Protein AF-A0A848SKC6-F1 (afdb_monomer)

Sequence (173 aa):
MGKPPKQDRTLELKCTPHKAASGGWRIEWEETGSNPNMPNMVDKDGNIDLKKMPNQAKFTNRIDITITLDTSAMMALDPPVTGSWSTQSDGKVGSFCWFGADEHGHYDPAKPITVPDLLPRRLSDTVMVIDDQRELSGPSYGFALSVELGGGENGKITIDPMLSSKGVGGDGR

Solvent-accessible surface area (backbone atoms only — not comparable to full-atom values): 9622 Å² total; per-residue (Å²): 135,80,78,78,82,57,41,69,31,39,37,33,36,38,39,36,49,38,77,41,93,88,58,65,75,48,64,47,54,43,81,78,46,43,39,68,87,59,84,85,36,60,42,75,76,50,31,34,43,38,40,70,44,78,82,50,91,64,40,56,76,33,37,38,38,36,43,32,57,44,48,66,62,30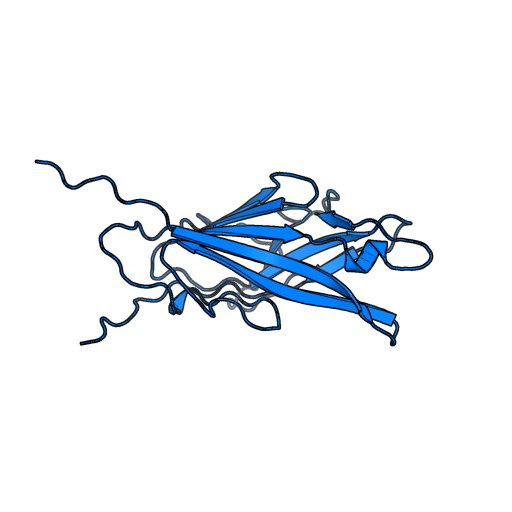,54,72,40,90,77,61,35,52,67,30,54,23,81,60,62,85,87,47,61,51,36,32,42,32,30,15,49,48,101,85,70,47,70,33,82,90,42,56,48,88,54,82,52,49,48,74,44,77,80,50,57,42,34,33,35,36,41,34,59,40,56,55,79,37,79,57,44,35,33,36,35,28,38,33,37,64,87,58,102,78,38,67,50,77,44,77,26,39,39,46,27,40,34,82,40,72,79,90,121

Radius of gyration: 17.16 Å; Cα contacts (8 Å, |Δi|>4): 393; chains: 1; bounding box: 41×41×56 Å

Mean predicted aligned error: 8.18 Å

Secondary structure (DSSP, 8-state):
-PPPPPEEEEEEEEEEEEE-TTSSEEEEEEEEEEES--TT-B-TT--B-GGG----TTEEEEEEEEEEE--HHHHTSSS---EEE-----SSSSTTEEEE--TTS---TTSEEPPTTEEEEE-SSSEEEEEE---TTPPPEEEEEEEEETTSTT-EEEE--EEPPPP------

Foldseek 3Di:
DDDPAAAAKEWEKEWEWAADPVGDIDIAMDTPDIVVDQPPLADRLGAGNLQSPDDDPRHDSKYKYKYFYDLPNQCPDVVRKDKFQAPDDPVADGRFKFWAQDPVRDGDPVHGDDDPQWDWDDPDRGMIITTRRDDQADAKIWMKGWMAIPDDDPRIDIGTYIHGHRHPHPPPD

pLDDT: mean 77.74, std 14.21, range [30.89, 96.06]

Structure (mmCIF, N/CA/C/O backbone):
data_AF-A0A848SKC6-F1
#
_entry.id   AF-A0A848SKC6-F1
#
loop_
_atom_site.group_PDB
_atom_site.id
_atom_site.type_symbol
_atom_site.label_atom_id
_atom_site.label_alt_id
_atom_site.label_comp_id
_atom_site.label_asym_id
_atom_site.label_entity_id
_atom_site.label_seq_id
_atom_site.pdbx_PDB_ins_code
_atom_site.Cartn_x
_atom_site.Cartn_y
_atom_site.Cartn_z
_atom_site.occupancy
_atom_site.B_iso_or_equiv
_atom_site.auth_seq_id
_atom_site.auth_comp_id
_atom_site.auth_asym_id
_atom_site.auth_atom_id
_atom_site.pdbx_PDB_model_num
ATOM 1 N N . MET A 1 1 ? -21.486 16.801 29.302 1.00 49.22 1 MET A N 1
ATOM 2 C CA . MET A 1 1 ? -20.648 17.020 28.102 1.00 49.22 1 MET A CA 1
ATOM 3 C C . MET A 1 1 ? -20.393 15.664 27.465 1.00 49.22 1 MET A C 1
ATOM 5 O O . MET A 1 1 ? -19.963 14.765 28.177 1.00 49.22 1 MET A O 1
ATOM 9 N N . GLY A 1 2 ? -20.743 15.479 26.190 1.00 65.06 2 GLY A N 1
ATOM 10 C CA . GLY A 1 2 ? -20.466 14.230 25.472 1.00 65.06 2 GLY A CA 1
ATOM 11 C C . GLY A 1 2 ? -18.966 14.070 25.228 1.00 65.06 2 GLY A C 1
ATOM 12 O O . GLY A 1 2 ? -18.264 15.069 25.069 1.00 65.06 2 GLY A O 1
ATOM 13 N N . LYS A 1 3 ? -18.460 12.832 25.231 1.00 60.53 3 LYS A N 1
ATOM 14 C CA . LYS A 1 3 ? -17.080 12.572 24.798 1.00 60.53 3 LYS A CA 1
ATOM 15 C C . LYS A 1 3 ? -16.933 13.031 23.337 1.00 60.53 3 LYS A C 1
ATOM 17 O O . LYS A 1 3 ? -17.864 12.795 22.564 1.00 60.53 3 LYS A O 1
ATOM 22 N N . PRO A 1 4 ? -15.813 13.671 22.956 1.00 71.88 4 PRO A N 1
ATOM 23 C CA . PRO A 1 4 ? -15.568 14.002 21.559 1.00 71.88 4 PRO A CA 1
ATOM 24 C C . PRO A 1 4 ? -15.613 12.724 20.702 1.00 71.88 4 PRO A C 1
ATOM 26 O O . PRO A 1 4 ? -15.243 11.652 21.201 1.00 71.88 4 PRO A O 1
ATOM 29 N N . PRO A 1 5 ? -16.086 12.811 19.445 1.00 82.19 5 PRO A N 1
ATOM 30 C CA . PRO A 1 5 ? -16.102 11.666 18.549 1.00 82.19 5 PRO A CA 1
ATOM 31 C C . PRO A 1 5 ? -14.678 11.134 18.370 1.00 82.19 5 PRO A C 1
ATOM 33 O O . PRO A 1 5 ? -13.717 11.899 18.276 1.00 82.19 5 PRO A O 1
ATOM 36 N N . LYS A 1 6 ? -14.549 9.808 18.368 1.00 86.94 6 LYS A N 1
ATOM 37 C CA . LYS A 1 6 ? -13.280 9.139 18.087 1.00 86.94 6 LYS A CA 1
ATOM 38 C C . LYS A 1 6 ? -12.933 9.319 16.610 1.00 86.94 6 LYS A C 1
ATOM 40 O O . LYS A 1 6 ? -13.828 9.255 15.773 1.00 86.94 6 LYS A O 1
ATOM 45 N N . GLN A 1 7 ? -11.653 9.505 16.311 1.00 90.94 7 GLN A N 1
ATOM 46 C CA . GLN A 1 7 ? -11.150 9.611 14.937 1.00 90.94 7 GLN A CA 1
ATOM 47 C C . GLN A 1 7 ? -10.590 8.268 14.443 1.00 90.94 7 GLN A C 1
ATOM 49 O O . GLN A 1 7 ? -10.137 7.454 15.251 1.00 90.94 7 GLN A O 1
ATOM 54 N N . ASP A 1 8 ? -10.599 8.033 13.137 1.00 90.81 8 ASP A N 1
ATOM 55 C CA . ASP A 1 8 ? -9.978 6.842 12.547 1.00 90.81 8 ASP A CA 1
ATOM 56 C C . ASP A 1 8 ? -8.450 6.994 12.509 1.00 90.81 8 ASP A C 1
ATOM 58 O O . ASP A 1 8 ? -7.918 8.106 12.606 1.00 90.81 8 ASP A O 1
ATOM 62 N N . ARG A 1 9 ? -7.726 5.870 12.482 1.00 92.50 9 ARG A N 1
ATOM 63 C CA . ARG A 1 9 ? -6.264 5.889 12.353 1.00 92.50 9 ARG A CA 1
ATOM 64 C C . ARG A 1 9 ? -5.870 6.009 10.891 1.00 92.50 9 ARG A C 1
ATOM 66 O O . ARG A 1 9 ? -6.606 5.565 10.018 1.00 92.50 9 ARG A O 1
ATOM 73 N N . THR A 1 10 ? -4.674 6.517 10.642 1.00 94.44 10 THR A N 1
ATOM 74 C CA . THR A 1 10 ? -4.081 6.533 9.306 1.00 94.44 10 THR A CA 1
ATOM 75 C C . THR A 1 10 ? -2.664 5.981 9.331 1.00 94.44 10 THR A C 1
ATOM 77 O O . THR A 1 10 ? -1.926 6.171 10.303 1.00 94.44 10 THR A O 1
ATOM 80 N N . LEU A 1 11 ? -2.294 5.299 8.253 1.00 95.19 11 LEU A N 1
ATOM 81 C CA . LEU A 1 11 ? -0.932 4.901 7.918 1.00 95.19 11 LEU A CA 1
ATOM 82 C C . LEU A 1 11 ? -0.687 5.283 6.458 1.00 95.19 11 LEU A C 1
ATOM 84 O O . LEU A 1 11 ? -1.521 5.014 5.599 1.00 95.19 11 LEU A O 1
ATOM 88 N N . GLU A 1 12 ? 0.439 5.919 6.179 1.00 96.06 12 GLU A N 1
ATOM 89 C CA . GLU A 1 12 ? 0.825 6.357 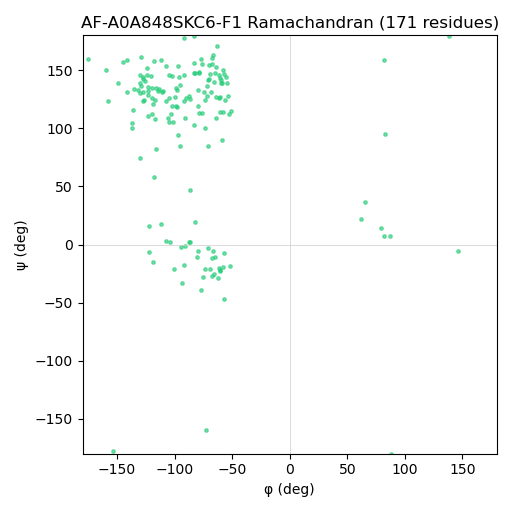4.843 1.00 96.06 12 GLU A CA 1
ATOM 90 C C . GLU A 1 12 ? 2.128 5.674 4.454 1.00 96.06 12 GLU A C 1
ATOM 92 O O . GLU A 1 12 ? 3.116 5.729 5.190 1.00 96.06 12 GLU A O 1
ATOM 97 N N . LEU A 1 13 ? 2.102 5.018 3.299 1.00 95.19 13 LEU A N 1
ATOM 98 C CA . LEU A 1 13 ? 3.192 4.239 2.744 1.00 95.19 13 LEU A CA 1
ATOM 99 C C . LEU A 1 13 ? 3.533 4.748 1.349 1.00 95.19 13 LEU A C 1
ATOM 101 O O . LEU A 1 13 ? 2.654 5.108 0.559 1.00 95.19 13 LEU A O 1
ATOM 105 N N . LYS A 1 14 ? 4.814 4.684 1.015 1.00 94.06 14 LYS A N 1
ATOM 106 C CA . LYS A 1 14 ? 5.325 4.856 -0.339 1.00 94.06 14 LYS A CA 1
ATOM 107 C C . LYS A 1 14 ? 5.922 3.534 -0.809 1.00 94.06 14 LYS A C 1
ATOM 109 O O . LYS A 1 14 ? 6.665 2.897 -0.064 1.00 94.06 14 LYS A O 1
ATOM 114 N N . CYS A 1 15 ? 5.589 3.128 -2.030 1.00 91.25 15 CYS A N 1
ATOM 115 C CA . CYS A 1 15 ? 6.183 1.973 -2.689 1.00 91.25 15 CYS A CA 1
ATOM 116 C C . CYS A 1 15 ? 6.939 2.415 -3.949 1.00 91.25 15 CYS A C 1
ATOM 118 O O . CYS A 1 15 ? 6.374 3.056 -4.837 1.00 91.25 15 CYS A O 1
ATOM 120 N N . THR A 1 16 ? 8.223 2.075 -4.031 1.00 91.19 16 THR A N 1
ATOM 121 C CA . THR A 1 16 ? 9.113 2.486 -5.124 1.00 91.19 16 THR A CA 1
ATOM 122 C C . THR A 1 16 ? 9.600 1.247 -5.881 1.00 91.19 16 THR A C 1
ATOM 124 O O . THR A 1 16 ? 10.401 0.472 -5.350 1.00 91.19 16 THR A O 1
ATOM 127 N N . PRO A 1 17 ? 9.132 0.999 -7.119 1.00 87.75 17 PRO A N 1
ATOM 128 C CA . PRO A 1 17 ? 9.626 -0.107 -7.930 1.00 87.75 17 PRO A CA 1
ATOM 129 C C . PRO A 1 17 ? 11.018 0.161 -8.500 1.00 87.75 17 PRO A C 1
ATOM 131 O O . PRO A 1 17 ? 11.266 1.169 -9.158 1.00 87.75 17 PRO A O 1
ATOM 134 N N . HIS A 1 18 ? 11.912 -0.808 -8.335 1.00 87.06 18 HIS A N 1
ATOM 135 C CA . HIS A 1 18 ? 13.255 -0.819 -8.897 1.00 87.06 18 HIS A CA 1
ATOM 136 C C . HIS A 1 18 ? 13.442 -2.022 -9.813 1.00 87.06 18 HIS A C 1
ATOM 138 O O . HIS A 1 18 ? 13.146 -3.161 -9.445 1.00 87.06 18 HIS A O 1
ATOM 144 N N . LYS A 1 19 ? 14.026 -1.790 -10.987 1.00 83.62 19 LYS A N 1
ATOM 145 C CA . LYS A 1 19 ? 14.460 -2.872 -11.867 1.00 83.62 19 LYS A CA 1
ATOM 146 C C . LYS A 1 19 ? 15.719 -3.520 -11.291 1.00 83.62 19 LYS A C 1
ATOM 148 O O . LYS A 1 19 ? 16.704 -2.835 -11.018 1.00 83.62 19 LYS A O 1
ATOM 153 N N . ALA A 1 20 ? 15.687 -4.832 -11.079 1.00 83.31 20 ALA A N 1
ATOM 154 C CA . ALA A 1 20 ? 16.843 -5.575 -10.591 1.00 83.31 20 ALA A CA 1
ATOM 155 C C . ALA A 1 20 ? 17.841 -5.842 -11.730 1.00 83.31 20 ALA A C 1
ATOM 157 O O . ALA A 1 20 ? 17.451 -6.046 -12.882 1.00 83.31 20 ALA A O 1
ATOM 158 N N . ALA A 1 21 ? 19.137 -5.891 -11.405 1.00 78.75 21 ALA A N 1
ATOM 159 C CA . ALA A 1 21 ? 20.196 -6.156 -12.386 1.00 78.75 21 ALA A CA 1
ATOM 160 C C . ALA A 1 21 ? 20.077 -7.551 -13.032 1.00 78.75 21 ALA A C 1
ATOM 162 O O . ALA A 1 21 ? 20.442 -7.732 -14.188 1.00 78.75 21 ALA A O 1
ATOM 163 N N . SER A 1 22 ? 19.515 -8.520 -12.304 1.00 78.12 22 SER A N 1
ATOM 164 C CA . SER A 1 22 ? 19.218 -9.880 -12.772 1.00 78.12 22 SER A CA 1
ATOM 165 C C . SER A 1 22 ? 18.063 -9.962 -13.779 1.00 78.12 22 SER A C 1
ATOM 167 O O . SER A 1 22 ? 17.734 -11.054 -14.236 1.00 78.12 22 SER A O 1
ATOM 169 N N . GLY A 1 23 ? 17.406 -8.840 -14.086 1.00 72.56 23 GLY A N 1
ATOM 170 C CA . GLY A 1 23 ? 16.055 -8.840 -14.635 1.00 72.56 23 GLY A CA 1
ATOM 171 C C . GLY A 1 23 ? 15.007 -9.002 -13.529 1.00 72.56 23 GLY A C 1
ATOM 172 O O . GLY A 1 23 ? 15.306 -9.457 -12.423 1.00 72.56 23 GLY A O 1
ATOM 173 N N . GLY A 1 24 ? 13.776 -8.581 -13.825 1.00 77.50 24 GLY A N 1
ATOM 174 C CA . GLY A 1 24 ? 12.684 -8.503 -12.852 1.00 77.50 24 GLY A CA 1
ATOM 175 C C . GLY A 1 24 ? 12.629 -7.180 -12.083 1.00 77.50 24 GLY A C 1
ATOM 176 O O . GLY A 1 24 ? 13.431 -6.266 -12.299 1.00 77.50 24 GLY A O 1
ATOM 177 N N . TRP A 1 25 ? 11.648 -7.084 -11.190 1.00 78.94 25 TRP A N 1
ATOM 178 C CA . TRP A 1 25 ? 11.362 -5.894 -10.397 1.00 78.94 25 TRP A CA 1
ATOM 179 C C . TRP A 1 25 ? 11.350 -6.235 -8.910 1.00 78.94 25 TRP A C 1
ATOM 181 O O . TRP A 1 25 ? 10.847 -7.282 -8.514 1.00 78.94 25 TRP A O 1
ATOM 191 N N . ARG A 1 26 ? 11.897 -5.336 -8.095 1.00 84.25 26 ARG A N 1
ATOM 192 C CA . ARG A 1 26 ? 11.755 -5.332 -6.635 1.00 84.25 26 ARG A CA 1
ATOM 193 C C . ARG A 1 26 ? 11.060 -4.048 -6.217 1.00 84.25 26 ARG A C 1
ATOM 195 O O . ARG A 1 26 ? 11.129 -3.064 -6.949 1.00 84.25 26 ARG A O 1
ATOM 202 N N . ILE A 1 27 ? 10.447 -4.034 -5.046 1.00 85.69 27 ILE A N 1
ATOM 203 C CA . ILE A 1 27 ? 9.787 -2.840 -4.522 1.00 85.69 27 ILE A CA 1
ATOM 204 C C . ILE A 1 27 ? 10.380 -2.507 -3.168 1.00 85.69 27 ILE A C 1
ATOM 206 O O . ILE A 1 27 ? 10.573 -3.385 -2.332 1.00 85.69 27 ILE A O 1
ATO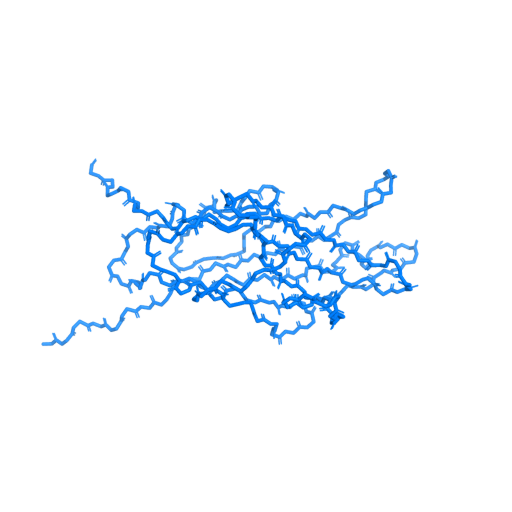M 210 N N . GLU A 1 28 ? 10.719 -1.238 -3.006 1.00 91.12 28 GLU A N 1
ATOM 211 C CA . GLU A 1 28 ? 11.125 -0.660 -1.738 1.00 91.12 28 GLU A CA 1
ATOM 212 C C . GLU A 1 28 ? 9.911 -0.011 -1.078 1.00 91.12 28 GLU A C 1
ATOM 214 O O . GLU A 1 28 ? 9.105 0.634 -1.750 1.00 91.12 28 GLU A O 1
ATOM 219 N N . TRP A 1 29 ? 9.775 -0.220 0.228 1.00 91.44 29 TRP A N 1
ATOM 220 C CA . TRP A 1 29 ? 8.660 0.262 1.030 1.00 91.44 29 TRP A CA 1
ATOM 221 C C . TRP A 1 29 ? 9.159 1.255 2.070 1.00 91.44 29 TRP A C 1
ATOM 223 O O . TRP A 1 29 ? 10.150 1.002 2.753 1.00 91.44 29 TRP A O 1
ATOM 233 N N . GLU A 1 30 ? 8.446 2.366 2.208 1.00 93.75 30 GLU A N 1
ATOM 234 C CA . GLU A 1 30 ? 8.748 3.410 3.181 1.00 93.75 30 GLU A CA 1
ATOM 235 C C . GLU A 1 30 ? 7.464 3.853 3.884 1.00 93.75 30 GLU A C 1
ATOM 237 O O . GLU A 1 30 ? 6.454 4.125 3.235 1.00 93.75 30 GLU A O 1
ATOM 242 N N . GLU A 1 31 ? 7.509 3.965 5.210 1.00 93.75 31 GLU A N 1
ATOM 243 C CA . GLU A 1 31 ? 6.470 4.652 5.976 1.00 93.75 31 GLU A CA 1
ATOM 244 C C . GLU A 1 31 ? 6.691 6.159 5.904 1.00 93.75 31 GLU A C 1
ATOM 246 O O . GLU A 1 31 ? 7.716 6.665 6.359 1.00 93.75 31 GLU A O 1
ATOM 251 N N . THR A 1 32 ? 5.719 6.889 5.368 1.00 95.12 32 THR A N 1
ATOM 252 C CA . THR A 1 32 ? 5.816 8.346 5.211 1.00 95.12 32 THR A CA 1
ATOM 253 C C . THR A 1 32 ? 5.063 9.108 6.295 1.00 95.12 32 THR A C 1
ATOM 255 O O . THR A 1 32 ? 5.363 10.274 6.549 1.00 95.12 32 THR A O 1
ATOM 258 N N . GLY A 1 33 ? 4.101 8.466 6.960 1.00 94.81 33 GLY A N 1
ATOM 259 C CA . GLY A 1 33 ? 3.292 9.111 7.985 1.00 94.81 33 GLY A CA 1
ATOM 260 C C . GLY A 1 33 ? 2.336 8.160 8.690 1.00 94.81 33 GLY A C 1
ATOM 261 O O . GLY A 1 33 ? 2.003 7.085 8.199 1.00 94.81 33 GLY A O 1
ATOM 262 N N . SER A 1 34 ? 1.887 8.554 9.878 1.00 94.62 34 SER A N 1
ATOM 263 C CA . SER A 1 34 ? 0.815 7.861 10.592 1.00 94.62 34 SER A CA 1
ATOM 264 C C . SER A 1 34 ? 0.162 8.766 11.632 1.00 94.62 34 SER A C 1
ATOM 266 O O . SER A 1 34 ? 0.795 9.658 12.207 1.00 94.62 34 SER A O 1
ATOM 268 N N . ASN A 1 35 ? -1.122 8.529 11.892 1.00 92.94 35 ASN A N 1
ATOM 269 C CA . ASN A 1 35 ? -1.849 9.158 12.988 1.00 92.94 35 ASN A CA 1
ATOM 270 C C . ASN A 1 35 ? -2.721 8.112 13.710 1.00 92.94 35 ASN A C 1
ATOM 272 O O . ASN A 1 35 ? -3.659 7.592 13.108 1.00 92.94 35 ASN A O 1
ATOM 276 N N . PRO A 1 36 ? -2.469 7.791 14.994 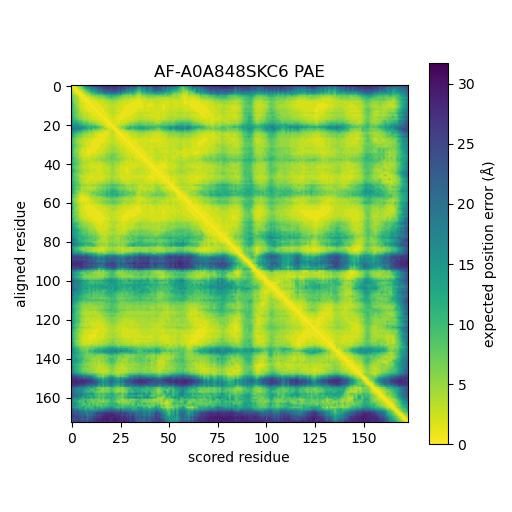1.00 90.94 36 PRO A N 1
ATOM 277 C CA . PRO A 1 36 ? -1.375 8.295 15.826 1.00 90.94 36 PRO A CA 1
ATOM 278 C C . PRO A 1 36 ? -0.010 7.887 15.263 1.00 90.94 36 PRO A C 1
ATOM 280 O O . PRO A 1 36 ? 0.054 7.061 14.364 1.00 90.94 36 PRO A O 1
ATOM 283 N N . ASN A 1 37 ? 1.074 8.432 15.817 1.00 90.12 37 ASN A N 1
ATOM 284 C CA . ASN A 1 37 ? 2.415 7.988 15.448 1.00 90.12 37 ASN A CA 1
ATOM 285 C C . ASN A 1 37 ? 2.567 6.477 15.723 1.00 90.12 37 ASN A C 1
ATOM 287 O O . ASN A 1 37 ? 2.509 6.047 16.879 1.00 90.12 37 ASN A O 1
ATOM 291 N N . MET A 1 38 ? 2.726 5.700 14.654 1.00 88.56 38 MET A N 1
ATOM 292 C CA . MET A 1 38 ? 2.830 4.241 14.602 1.00 88.56 38 MET A CA 1
ATOM 293 C C . MET A 1 38 ? 4.060 3.869 13.760 1.00 88.56 38 MET A C 1
ATOM 295 O O . MET A 1 38 ? 3.901 3.497 12.603 1.00 88.56 38 MET A O 1
ATOM 299 N N . PRO A 1 39 ? 5.288 4.024 14.281 1.00 85.50 39 PRO A N 1
ATOM 300 C CA . PRO A 1 39 ? 6.490 3.730 13.508 1.00 85.50 39 PRO A CA 1
ATOM 301 C C . PRO A 1 39 ? 6.779 2.221 13.459 1.00 85.50 39 PRO A C 1
ATOM 303 O O . PRO A 1 39 ? 6.599 1.515 14.457 1.00 85.50 39 PRO A O 1
ATOM 306 N N . ASN A 1 40 ? 7.360 1.752 12.355 1.00 87.00 40 ASN A N 1
ATOM 307 C CA . ASN A 1 40 ? 7.781 0.362 12.123 1.00 87.00 40 ASN A CA 1
ATOM 308 C C . ASN A 1 40 ? 6.615 -0.646 12.068 1.00 87.00 40 ASN A C 1
ATOM 310 O O . ASN A 1 40 ? 6.723 -1.779 12.567 1.00 87.00 40 ASN A O 1
ATOM 314 N N . MET A 1 41 ? 5.494 -0.217 11.498 1.00 88.62 41 MET A N 1
ATOM 315 C CA . MET A 1 41 ? 4.374 -1.062 11.090 1.00 88.62 41 MET A CA 1
ATOM 316 C C . MET A 1 41 ? 4.702 -1.838 9.816 1.00 88.62 41 MET A C 1
ATOM 318 O O . MET A 1 41 ? 4.170 -2.925 9.650 1.00 88.62 41 MET A O 1
ATOM 322 N N . VAL A 1 42 ? 5.567 -1.326 8.943 1.00 89.88 42 VAL A N 1
ATOM 323 C CA . VAL A 1 42 ? 5.906 -1.933 7.654 1.00 89.88 42 VAL A CA 1
ATOM 324 C C . VAL A 1 42 ? 7.332 -2.453 7.639 1.00 89.88 42 VAL A C 1
ATOM 326 O O . VAL A 1 42 ? 8.266 -1.763 8.045 1.00 89.88 42 VAL A O 1
ATOM 329 N N . ASP A 1 43 ? 7.497 -3.698 7.196 1.00 89.31 43 ASP A N 1
ATOM 330 C CA . ASP A 1 43 ? 8.811 -4.296 6.978 1.00 89.31 43 ASP A CA 1
ATOM 331 C C . ASP A 1 43 ? 9.314 -4.109 5.535 1.00 89.31 43 ASP A C 1
ATOM 333 O O . ASP A 1 43 ? 8.636 -3.566 4.664 1.00 89.31 43 ASP A O 1
ATOM 337 N N . LYS A 1 44 ? 10.535 -4.584 5.270 1.00 85.62 44 LYS A N 1
ATOM 338 C CA . LYS A 1 44 ? 11.186 -4.476 3.954 1.00 85.62 44 LYS A CA 1
ATOM 3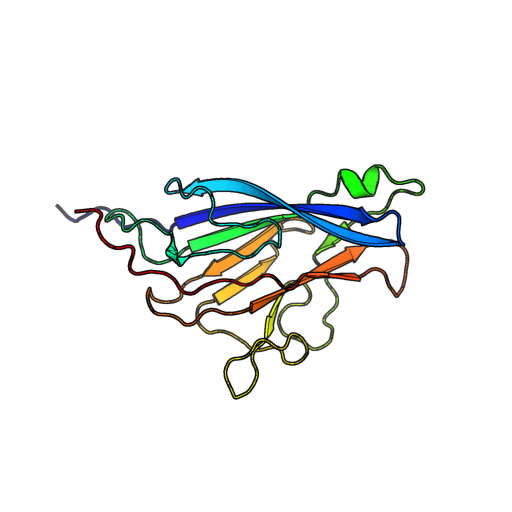39 C C . LYS A 1 44 ? 10.432 -5.176 2.815 1.00 85.62 44 LYS A C 1
ATOM 341 O O . LYS A 1 44 ? 10.695 -4.876 1.655 1.00 85.62 44 LYS A O 1
ATOM 346 N N . ASP A 1 45 ? 9.570 -6.138 3.140 1.00 83.62 45 ASP A N 1
ATOM 347 C CA . ASP A 1 45 ? 8.803 -6.921 2.172 1.00 83.62 45 ASP A CA 1
ATOM 348 C C . ASP A 1 45 ? 7.405 -6.308 1.952 1.00 83.62 45 ASP A C 1
ATOM 350 O O . ASP A 1 45 ? 6.644 -6.778 1.107 1.00 83.62 45 ASP A O 1
ATOM 354 N N . GLY A 1 46 ? 7.083 -5.221 2.666 1.00 84.44 46 GLY A N 1
ATOM 355 C CA . GLY A 1 46 ? 5.802 -4.525 2.596 1.00 84.44 46 GLY A CA 1
ATOM 356 C C . GLY A 1 46 ? 4.743 -5.095 3.533 1.00 84.44 46 GLY A C 1
ATOM 357 O O . GLY A 1 46 ? 3.589 -4.673 3.459 1.00 84.44 46 GLY A O 1
ATOM 358 N N . ASN A 1 47 ? 5.093 -6.042 4.415 1.00 86.44 47 ASN A N 1
ATOM 359 C CA . ASN A 1 47 ? 4.135 -6.580 5.376 1.00 86.44 47 ASN A CA 1
ATOM 360 C C . ASN A 1 47 ? 3.780 -5.509 6.401 1.00 86.44 47 ASN A C 1
ATOM 362 O O . ASN A 1 47 ? 4.663 -4.908 7.007 1.00 86.44 47 ASN A O 1
ATOM 366 N N . ILE A 1 48 ? 2.484 -5.327 6.630 1.00 88.94 48 ILE A N 1
ATOM 367 C CA . ILE A 1 48 ? 1.919 -4.338 7.539 1.00 88.94 48 ILE A CA 1
ATOM 368 C C . ILE A 1 48 ? 1.483 -5.041 8.829 1.00 88.94 48 ILE A C 1
ATOM 370 O O . ILE A 1 48 ? 0.525 -5.819 8.848 1.00 88.94 48 ILE A O 1
ATOM 374 N N . ASP A 1 49 ? 2.168 -4.748 9.931 1.00 87.44 49 ASP A N 1
ATOM 375 C CA . ASP A 1 49 ? 1.923 -5.320 11.247 1.00 87.44 49 ASP A CA 1
ATOM 376 C C . ASP A 1 49 ? 1.018 -4.445 12.128 1.00 87.44 49 ASP A C 1
ATOM 378 O O . ASP A 1 49 ? 1.469 -3.701 13.002 1.00 87.44 49 ASP A O 1
ATOM 382 N N . LEU A 1 50 ? -0.296 -4.604 11.964 1.00 85.56 50 LEU A N 1
ATOM 383 C CA . LEU A 1 50 ? -1.314 -3.930 12.773 1.00 85.56 50 LEU A CA 1
ATOM 384 C C . LEU A 1 50 ? -1.350 -4.365 14.248 1.00 85.56 50 LEU A C 1
ATOM 386 O O . LEU A 1 50 ? -2.070 -3.756 15.048 1.00 85.56 50 LEU A O 1
ATOM 390 N N . LYS A 1 51 ? -0.562 -5.367 14.663 1.00 81.12 51 LYS A N 1
ATOM 391 C CA . LYS A 1 51 ? -0.453 -5.753 16.080 1.00 81.12 51 LYS A CA 1
ATOM 392 C C . LYS A 1 51 ? 0.184 -4.668 16.937 1.00 81.12 51 LYS A C 1
ATOM 394 O O . LYS A 1 51 ? -0.089 -4.601 18.133 1.00 81.12 51 LYS A O 1
ATOM 399 N N . LYS A 1 52 ? 1.001 -3.812 16.324 1.00 75.38 52 LYS A N 1
ATOM 400 C CA . LYS A 1 52 ? 1.696 -2.705 16.989 1.00 75.38 52 LYS A CA 1
ATOM 401 C C . LYS A 1 52 ? 0.861 -1.425 17.075 1.00 75.38 52 LYS A C 1
ATOM 403 O O . LYS A 1 52 ? 1.344 -0.424 17.600 1.00 75.38 52 LYS A O 1
ATOM 408 N N . MET A 1 53 ? -0.388 -1.434 16.597 1.00 83.62 53 MET A N 1
ATOM 409 C CA . MET A 1 53 ? -1.254 -0.261 16.710 1.00 83.62 53 MET A CA 1
ATOM 410 C C . MET A 1 53 ? -1.483 0.107 18.186 1.00 83.62 53 MET A C 1
ATOM 412 O O . MET A 1 53 ? -1.946 -0.726 18.969 1.00 83.62 53 MET A O 1
ATOM 416 N N . PRO A 1 54 ? -1.232 1.362 18.588 1.00 79.25 54 PRO A N 1
ATOM 417 C CA . PRO A 1 54 ? -1.390 1.778 19.965 1.00 79.25 54 PRO A CA 1
ATOM 418 C C . PRO A 1 54 ? -2.874 1.859 20.341 1.00 79.25 54 PRO A C 1
ATOM 420 O O . PRO A 1 54 ? -3.721 2.421 19.626 1.00 79.25 54 PRO A O 1
ATOM 423 N N . ASN A 1 55 ? -3.175 1.335 21.527 1.00 79.69 55 ASN A N 1
ATOM 424 C CA . ASN A 1 55 ? -4.476 1.466 22.160 1.00 79.69 55 ASN A CA 1
ATOM 425 C C . ASN A 1 55 ? -4.641 2.902 22.691 1.00 79.69 55 ASN A C 1
ATOM 427 O O . ASN A 1 55 ? -4.092 3.266 23.728 1.00 79.69 55 ASN A O 1
ATOM 431 N N . GLN A 1 56 ? -5.358 3.756 21.957 1.00 82.31 56 GLN A N 1
ATOM 432 C CA . GLN A 1 56 ? -5.549 5.164 22.315 1.00 82.31 56 GLN A CA 1
ATOM 433 C C . GLN A 1 56 ? -7.032 5.531 22.315 1.00 82.31 56 GLN A C 1
ATOM 435 O O . GLN A 1 56 ? -7.711 5.432 21.296 1.00 82.31 56 GLN A O 1
ATOM 440 N N . ALA A 1 57 ? -7.523 6.044 23.447 1.00 83.31 57 ALA A N 1
ATOM 441 C CA . ALA A 1 57 ? -8.947 6.305 23.676 1.00 83.31 57 ALA A CA 1
ATOM 442 C C . ALA A 1 57 ? -9.589 7.306 22.696 1.00 83.31 57 ALA A C 1
ATOM 444 O O . ALA A 1 57 ? -10.808 7.281 22.521 1.00 83.31 57 ALA A O 1
ATOM 445 N N . LYS A 1 58 ? -8.787 8.179 22.071 1.00 88.25 58 LYS A N 1
ATOM 446 C CA . LYS A 1 58 ? -9.249 9.171 21.086 1.00 88.25 58 LYS A CA 1
ATOM 447 C C . LYS A 1 58 ? -9.452 8.604 19.674 1.00 88.25 58 LYS A C 1
ATOM 449 O O . LYS A 1 58 ? -10.025 9.298 18.841 1.00 88.25 58 LYS A O 1
ATOM 454 N N . PHE A 1 59 ? -9.007 7.374 19.412 1.00 88.44 59 PHE A N 1
ATOM 455 C CA . PHE A 1 59 ? -9.156 6.717 18.115 1.00 88.44 59 PHE A CA 1
ATOM 456 C C . PHE A 1 59 ? -10.199 5.592 18.155 1.00 88.44 59 PHE A C 1
ATOM 458 O O . PHE A 1 59 ? -10.475 5.018 19.217 1.00 88.44 59 PHE A O 1
ATOM 465 N N . THR A 1 60 ? -10.802 5.294 17.001 1.00 88.88 60 THR A N 1
ATOM 466 C CA . THR A 1 60 ? -11.653 4.108 16.776 1.00 88.88 60 THR A CA 1
ATOM 467 C C . THR A 1 60 ? -10.779 2.849 16.716 1.00 88.88 60 THR A C 1
ATOM 469 O O . THR A 1 60 ? -9.678 2.868 17.246 1.00 88.88 60 THR A O 1
ATOM 472 N N . ASN A 1 61 ? -11.232 1.738 16.128 1.00 84.75 61 ASN A N 1
ATOM 473 C CA . ASN A 1 61 ? -10.381 0.582 15.781 1.00 84.75 61 ASN A CA 1
ATOM 474 C C . ASN A 1 61 ? -10.067 0.524 14.278 1.00 84.75 61 ASN A C 1
ATOM 476 O O . ASN A 1 61 ? -9.403 -0.402 13.815 1.00 84.75 61 ASN A O 1
ATOM 480 N N . ARG A 1 62 ? -10.550 1.516 13.531 1.00 89.81 62 ARG A N 1
ATOM 481 C CA . ARG A 1 62 ? -10.439 1.612 12.081 1.00 89.81 62 ARG A CA 1
ATOM 482 C C . ARG A 1 62 ? -9.082 2.196 11.718 1.00 89.81 62 ARG A C 1
ATOM 484 O O . ARG A 1 62 ? -8.532 2.995 12.489 1.00 89.81 62 ARG A O 1
ATOM 491 N N . ILE A 1 63 ? -8.548 1.774 10.581 1.00 91.44 63 ILE A N 1
ATOM 492 C CA . ILE A 1 63 ? -7.323 2.330 10.021 1.00 91.44 63 ILE A CA 1
ATOM 493 C C . ILE A 1 63 ? -7.442 2.437 8.504 1.00 91.44 63 ILE A C 1
ATOM 495 O O . ILE A 1 63 ? -7.802 1.466 7.844 1.00 91.44 63 ILE A O 1
ATOM 499 N N . ASP A 1 64 ? -7.100 3.608 7.983 1.00 94.31 64 ASP A N 1
ATOM 500 C CA . ASP A 1 64 ? -6.962 3.855 6.554 1.00 94.31 64 ASP A CA 1
ATOM 501 C C . ASP A 1 64 ? -5.478 3.767 6.194 1.00 94.31 64 ASP A C 1
ATOM 503 O O . ASP A 1 64 ? -4.647 4.513 6.723 1.00 94.31 64 ASP A O 1
ATOM 507 N N . ILE A 1 65 ? -5.129 2.833 5.312 1.00 94.06 65 ILE A N 1
ATOM 508 C CA . ILE A 1 65 ? -3.751 2.628 4.858 1.00 94.06 65 ILE A CA 1
ATOM 509 C C . ILE A 1 65 ? -3.629 3.196 3.449 1.00 94.06 65 ILE A C 1
ATOM 511 O O . ILE A 1 65 ? -4.108 2.588 2.494 1.00 94.06 65 ILE A O 1
ATOM 515 N N . THR A 1 66 ? -2.990 4.353 3.311 1.00 95.31 66 THR A N 1
ATOM 516 C CA . THR A 1 66 ? -2.716 4.979 2.013 1.00 95.31 66 THR A CA 1
ATOM 517 C C . THR A 1 66 ? -1.403 4.450 1.455 1.00 95.31 66 THR A C 1
ATOM 519 O O . THR A 1 66 ? -0.383 4.515 2.133 1.00 95.31 66 THR A O 1
ATOM 522 N N . ILE A 1 67 ? -1.406 3.968 0.213 1.00 93.69 67 ILE A N 1
ATOM 523 C CA . ILE A 1 67 ? -0.207 3.509 -0.496 1.00 93.69 67 ILE A CA 1
ATOM 524 C C . ILE A 1 67 ? -0.016 4.362 -1.752 1.00 93.69 67 ILE A C 1
ATOM 526 O O . ILE A 1 67 ? -0.888 4.406 -2.625 1.00 93.69 67 ILE A O 1
ATOM 530 N N . THR A 1 68 ? 1.138 5.023 -1.839 1.00 94.38 68 THR A N 1
ATOM 531 C CA . THR A 1 68 ? 1.539 5.863 -2.974 1.00 94.38 68 THR A CA 1
ATOM 532 C C . THR A 1 68 ? 2.626 5.177 -3.794 1.00 94.38 68 THR A C 1
ATOM 534 O O . THR A 1 68 ? 3.694 4.863 -3.275 1.00 94.38 68 THR A O 1
ATOM 537 N N . LEU A 1 69 ? 2.370 4.991 -5.087 1.00 91.75 69 LEU A N 1
ATOM 538 C CA . LEU A 1 69 ? 3.337 4.517 -6.066 1.00 91.75 69 LEU A CA 1
ATOM 539 C C . LEU A 1 69 ? 4.296 5.650 -6.444 1.00 91.75 69 LEU A C 1
ATOM 541 O O . LEU A 1 69 ? 3.906 6.625 -7.089 1.00 91.75 69 LEU A O 1
ATOM 545 N N . ASP A 1 70 ? 5.560 5.497 -6.073 1.00 91.75 70 ASP A N 1
ATOM 546 C CA . ASP A 1 70 ? 6.647 6.384 -6.468 1.00 91.75 70 ASP A CA 1
ATOM 547 C C . ASP A 1 70 ? 7.298 5.877 -7.756 1.00 91.75 70 ASP A C 1
ATOM 549 O O . ASP A 1 70 ? 8.004 4.867 -7.789 1.00 91.75 70 ASP A O 1
ATOM 553 N N . THR A 1 71 ? 7.055 6.602 -8.847 1.00 86.75 71 THR A N 1
ATOM 554 C CA . THR A 1 71 ? 7.541 6.241 -10.180 1.00 86.75 71 THR A CA 1
ATOM 555 C C . THR A 1 71 ? 8.941 6.770 -10.487 1.00 86.75 71 THR A C 1
ATOM 557 O O . THR A 1 71 ? 9.427 6.573 -11.601 1.00 86.75 71 THR A O 1
ATOM 560 N N . SER A 1 72 ? 9.607 7.443 -9.542 1.00 88.69 72 SER A N 1
ATOM 561 C CA . SER A 1 72 ? 10.897 8.109 -9.774 1.00 88.69 72 SER A CA 1
ATOM 562 C C . SER A 1 72 ? 11.977 7.155 -10.298 1.00 88.69 72 SER A C 1
ATOM 564 O O . SER A 1 72 ? 12.621 7.444 -11.307 1.00 88.69 72 SER A O 1
ATOM 566 N N . ALA A 1 73 ? 12.121 5.980 -9.681 1.00 84.75 73 ALA A N 1
ATOM 567 C CA . ALA A 1 73 ? 13.096 4.968 -10.085 1.00 84.75 73 ALA A CA 1
ATOM 568 C C . ALA A 1 73 ? 12.786 4.332 -11.454 1.00 84.75 73 ALA A C 1
ATOM 570 O O . ALA A 1 73 ? 13.704 3.904 -12.152 1.00 84.75 73 ALA A O 1
ATOM 571 N N . MET A 1 74 ? 11.513 4.298 -11.864 1.00 82.44 74 MET A N 1
ATOM 572 C CA . MET A 1 74 ? 11.097 3.799 -13.181 1.00 82.44 74 MET A CA 1
ATOM 573 C C . MET A 1 74 ? 11.384 4.816 -14.291 1.00 82.44 74 MET A C 1
ATOM 575 O O . MET A 1 74 ? 11.859 4.450 -15.368 1.00 82.44 74 MET A O 1
ATOM 579 N N . MET A 1 75 ? 11.166 6.101 -14.005 1.00 80.12 75 MET A N 1
ATOM 580 C CA . MET A 1 75 ? 11.442 7.205 -14.930 1.00 80.12 75 MET A CA 1
ATOM 581 C C . MET A 1 75 ? 12.940 7.430 -15.173 1.00 80.12 75 MET A C 1
ATOM 583 O O . MET A 1 75 ? 13.306 8.025 -16.182 1.00 80.12 75 MET A O 1
ATOM 587 N N . ALA A 1 76 ? 13.798 6.954 -14.268 1.00 82.94 76 ALA A N 1
ATOM 588 C CA . ALA A 1 76 ? 15.252 7.027 -14.396 1.00 82.94 76 ALA A CA 1
ATOM 589 C C . ALA A 1 76 ? 15.861 5.944 -15.316 1.00 82.94 76 ALA A C 1
ATOM 591 O O . ALA A 1 76 ? 17.070 5.955 -15.544 1.00 82.94 76 ALA A O 1
ATOM 592 N N . LEU A 1 77 ? 15.062 4.992 -15.816 1.00 82.00 77 LEU A N 1
ATOM 593 C CA . LEU A 1 77 ? 15.516 3.955 -16.751 1.00 82.00 77 LEU A CA 1
ATOM 594 C C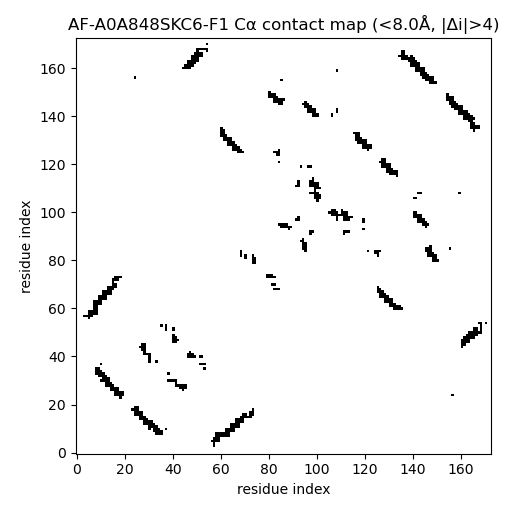 . LEU A 1 77 ? 15.673 4.499 -18.182 1.00 82.00 77 LEU A C 1
ATOM 596 O O . LEU A 1 77 ? 15.056 5.498 -18.542 1.00 82.00 77 LEU A O 1
ATOM 600 N N . ASP A 1 78 ? 16.456 3.798 -19.010 1.00 79.94 78 ASP A N 1
ATOM 601 C CA . ASP A 1 78 ? 16.576 4.051 -20.452 1.00 79.94 78 ASP A CA 1
ATOM 602 C C . ASP A 1 78 ? 16.225 2.771 -21.253 1.00 79.94 78 ASP A C 1
ATOM 604 O O . ASP A 1 78 ? 16.960 1.779 -21.163 1.00 79.94 78 ASP A O 1
ATOM 608 N N . PRO A 1 79 ? 15.092 2.732 -21.984 1.00 79.94 79 PRO A N 1
ATOM 609 C CA . PRO A 1 79 ? 14.077 3.784 -22.068 1.00 79.94 79 PRO A CA 1
ATOM 610 C C . PRO A 1 79 ? 13.281 3.938 -20.751 1.00 79.94 79 PRO A C 1
ATOM 612 O O . PRO A 1 79 ? 13.143 2.958 -20.007 1.00 79.94 79 PRO A O 1
ATOM 615 N N . PRO A 1 80 ? 12.718 5.131 -20.466 1.00 79.56 80 PRO A N 1
ATOM 616 C CA . PRO A 1 80 ? 11.882 5.351 -19.288 1.00 79.56 80 PRO A CA 1
ATOM 617 C C . PRO A 1 80 ? 10.646 4.454 -19.284 1.00 79.56 80 PRO A C 1
ATOM 619 O O . PRO A 1 80 ? 10.028 4.224 -20.326 1.00 79.56 80 PRO A O 1
ATOM 622 N N . VAL A 1 81 ? 10.253 3.997 -18.096 1.00 78.06 81 VAL A N 1
ATOM 623 C CA . VAL A 1 81 ? 9.033 3.208 -17.889 1.00 78.06 81 VAL A CA 1
ATOM 624 C C . VAL A 1 81 ? 8.059 4.015 -17.035 1.00 78.06 81 VAL A C 1
ATOM 626 O O . VAL A 1 81 ? 8.439 4.554 -15.997 1.00 78.06 81 VAL A O 1
ATOM 629 N N . THR A 1 82 ? 6.794 4.089 -17.450 1.00 74.62 82 THR A N 1
ATOM 630 C CA . THR A 1 82 ? 5.709 4.641 -16.627 1.00 74.62 82 THR A CA 1
ATOM 631 C C . THR A 1 82 ? 5.046 3.525 -15.829 1.00 74.62 82 THR A C 1
ATOM 633 O O . THR A 1 82 ? 4.945 2.400 -16.312 1.00 74.62 82 THR A O 1
ATOM 636 N N . GLY A 1 83 ? 4.596 3.820 -14.609 1.00 76.81 83 GLY A N 1
ATOM 637 C CA . GLY A 1 83 ? 3.876 2.867 -13.766 1.00 76.81 83 GLY A CA 1
ATOM 638 C C . GLY A 1 83 ? 2.555 3.444 -13.277 1.00 76.81 83 GLY A C 1
ATOM 639 O O . GLY A 1 83 ? 2.478 4.631 -12.964 1.00 76.81 83 GLY A O 1
ATOM 640 N N . SER A 1 84 ? 1.528 2.605 -13.205 1.00 83.25 84 SER A N 1
ATOM 641 C CA . SER A 1 84 ? 0.224 2.938 -12.623 1.00 83.25 84 SER A CA 1
ATOM 642 C C . SER A 1 84 ? -0.367 1.726 -11.908 1.00 83.25 84 SER A C 1
ATOM 644 O O . SER A 1 84 ? -0.015 0.587 -12.211 1.00 83.25 84 SER A O 1
ATOM 646 N N . TRP A 1 85 ? -1.276 1.939 -10.961 1.00 83.62 85 TRP A N 1
ATOM 647 C CA . TRP A 1 85 ? -2.064 0.850 -10.388 1.00 83.62 85 TRP A CA 1
ATOM 648 C C . TRP A 1 85 ? -2.917 0.182 -11.471 1.00 83.62 85 TRP A C 1
ATOM 650 O O . TRP A 1 85 ? -3.699 0.860 -12.145 1.00 83.62 85 TRP A O 1
ATOM 660 N N . SER A 1 86 ? -2.789 -1.143 -11.601 1.00 77.25 86 SER A N 1
ATOM 661 C CA . SER A 1 86 ? -3.399 -1.922 -12.685 1.00 77.25 86 SER A CA 1
ATOM 662 C C . SER A 1 86 ? -4.911 -1.687 -12.804 1.00 77.25 86 SER A C 1
ATOM 664 O O . SER A 1 86 ? -5.686 -1.809 -11.850 1.00 77.25 86 SER A O 1
ATOM 666 N N . THR A 1 87 ? -5.353 -1.362 -14.019 1.00 68.50 87 THR A N 1
ATOM 667 C CA . THR A 1 87 ? -6.782 -1.193 -14.353 1.00 68.50 87 THR A CA 1
ATOM 668 C C . THR A 1 87 ? -7.428 -2.479 -14.855 1.00 68.50 87 THR A C 1
ATOM 670 O O . THR A 1 87 ? -8.654 -2.601 -14.870 1.00 68.50 87 THR A O 1
ATOM 673 N N . GLN A 1 88 ? -6.611 -3.443 -15.279 1.00 54.94 88 GLN A N 1
ATOM 674 C CA . GLN A 1 88 ? -7.086 -4.669 -15.897 1.00 54.94 88 GLN A CA 1
ATOM 675 C C . GLN A 1 88 ? -7.582 -5.648 -14.839 1.00 54.94 88 GLN A C 1
ATOM 677 O O . GLN A 1 88 ? -6.798 -6.189 -14.062 1.00 54.94 88 GLN A O 1
ATOM 682 N N . SER A 1 89 ? -8.890 -5.898 -14.847 1.00 51.09 89 SER A N 1
ATOM 683 C CA . SER A 1 89 ? -9.481 -7.061 -14.191 1.00 51.09 89 SER A CA 1
ATOM 684 C C . SER A 1 89 ? -8.893 -8.324 -14.819 1.00 51.09 89 SER A C 1
ATOM 686 O O . SER A 1 89 ? -9.136 -8.613 -15.987 1.00 51.09 89 SER A O 1
ATOM 688 N N . ASP A 1 90 ? -8.129 -9.087 -14.050 1.00 50.31 90 ASP A N 1
ATOM 689 C CA . ASP A 1 90 ? -7.732 -10.457 -14.382 1.00 50.31 90 ASP A CA 1
ATOM 690 C C . ASP A 1 90 ? -8.838 -11.472 -14.017 1.00 50.31 90 ASP A C 1
ATOM 692 O O . ASP A 1 90 ? -8.581 -12.666 -13.876 1.00 50.31 90 ASP A O 1
ATOM 696 N N . GLY A 1 91 ? -10.084 -11.005 -13.849 1.00 47.69 91 GLY A N 1
ATOM 697 C CA . GLY A 1 91 ? -11.201 -11.807 -13.352 1.00 47.69 91 GLY A CA 1
ATOM 698 C C . GLY A 1 91 ? -11.247 -11.929 -11.825 1.00 47.69 91 GLY A C 1
ATOM 699 O O . GLY A 1 91 ? -12.080 -12.677 -11.312 1.00 47.69 91 GLY A O 1
ATOM 700 N N . LYS A 1 92 ? -10.392 -11.198 -11.096 1.00 49.53 92 LYS A N 1
ATOM 701 C CA . LYS A 1 92 ? -10.310 -11.207 -9.629 1.00 49.53 92 LYS A CA 1
ATOM 702 C C . LYS A 1 92 ? -10.770 -9.881 -9.007 1.00 49.53 92 LYS A C 1
ATOM 704 O O . LYS A 1 92 ? -10.841 -8.847 -9.669 1.00 49.53 92 LYS A O 1
ATOM 709 N N . VAL A 1 93 ? -11.144 -9.916 -7.725 1.00 43.75 93 VAL A N 1
ATOM 710 C CA . VAL A 1 93 ? -11.651 -8.749 -6.977 1.00 43.75 93 VAL A CA 1
ATOM 711 C C . VAL A 1 93 ? -10.562 -7.678 -6.857 1.00 43.75 93 VAL A C 1
ATOM 713 O O . VAL A 1 93 ? -9.641 -7.860 -6.080 1.00 43.75 93 VAL A O 1
ATOM 716 N N . GLY A 1 94 ? -10.714 -6.559 -7.576 1.00 52.88 94 GLY A N 1
ATOM 717 C CA . GLY A 1 94 ? -9.835 -5.383 -7.524 1.00 52.88 94 GLY A CA 1
ATOM 718 C C . GLY A 1 94 ? -8.589 -5.529 -8.402 1.00 52.88 94 GLY A C 1
ATOM 719 O O . GLY A 1 94 ? -7.573 -6.046 -7.960 1.00 52.88 94 GLY A O 1
ATOM 720 N N . SER A 1 95 ? -8.639 -5.012 -9.635 1.00 67.50 95 SER A N 1
ATOM 721 C CA . SER A 1 95 ? -7.586 -5.124 -10.669 1.00 67.50 95 SER A CA 1
ATOM 722 C C . SER A 1 95 ? -6.167 -4.714 -10.240 1.00 67.50 95 SER A C 1
ATOM 724 O O . SER A 1 95 ? -5.199 -5.061 -10.913 1.00 67.50 95 SER A O 1
ATOM 726 N N . PHE A 1 96 ? -6.051 -3.961 -9.143 1.00 74.81 96 PHE A N 1
ATOM 727 C CA . PHE A 1 96 ? -4.813 -3.436 -8.567 1.00 74.81 96 PHE A CA 1
ATOM 728 C C . PHE A 1 96 ? -4.527 -3.939 -7.142 1.00 74.81 96 PHE A C 1
ATOM 730 O O . PHE A 1 96 ? -3.404 -3.759 -6.680 1.00 74.81 96 PHE A O 1
ATOM 737 N N . CYS A 1 97 ? -5.506 -4.521 -6.437 1.00 76.50 97 CYS A N 1
ATOM 738 C CA . CYS A 1 97 ? -5.364 -5.010 -5.063 1.00 76.50 97 CYS A CA 1
ATOM 739 C C . CYS A 1 97 ? -6.424 -6.076 -4.746 1.00 76.50 97 CYS A C 1
ATOM 741 O O . CYS A 1 97 ? -7.615 -5.770 -4.812 1.00 76.50 97 CYS A O 1
ATOM 743 N N . TRP A 1 98 ? -6.010 -7.273 -4.320 1.00 78.56 98 TRP A N 1
ATOM 744 C CA . TRP A 1 98 ? -6.918 -8.362 -3.930 1.00 78.56 98 TRP A CA 1
ATOM 745 C C . TRP A 1 98 ? -6.411 -9.134 -2.713 1.00 78.56 98 TRP A C 1
ATOM 747 O O . TRP A 1 98 ? -5.225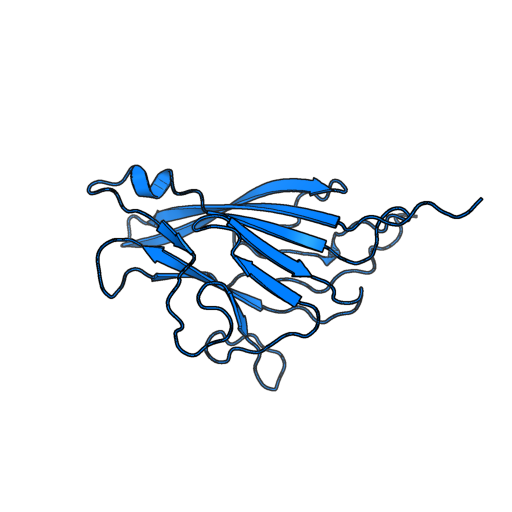 -9.124 -2.412 1.00 78.56 98 TRP A O 1
ATOM 757 N N . PHE A 1 99 ? -7.303 -9.832 -2.013 1.00 78.69 99 PHE A N 1
ATOM 758 C CA . PHE A 1 99 ? -6.951 -10.703 -0.886 1.00 78.69 99 PHE A CA 1
ATOM 759 C C . PHE A 1 99 ? -7.029 -12.161 -1.315 1.00 78.69 99 PHE A C 1
ATOM 761 O O . PHE A 1 99 ? -7.887 -12.500 -2.125 1.00 78.69 99 PHE A O 1
ATOM 768 N N . GLY A 1 100 ? -6.167 -13.020 -0.774 1.00 73.81 100 GLY A N 1
ATOM 769 C CA . GLY A 1 100 ? -6.149 -14.449 -1.092 1.00 73.81 100 GLY A CA 1
ATOM 770 C C . GLY A 1 100 ? -6.207 -15.306 0.164 1.00 73.81 100 GLY A C 1
ATOM 771 O O . GLY A 1 100 ? -5.437 -15.076 1.094 1.00 73.81 100 GLY A O 1
ATOM 772 N N . ALA A 1 101 ? -7.097 -16.295 0.205 1.00 71.25 101 ALA A N 1
ATOM 773 C CA . ALA A 1 101 ? -7.060 -17.338 1.228 1.00 71.25 101 ALA A CA 1
ATOM 774 C C . ALA A 1 101 ? -7.608 -18.663 0.680 1.00 71.25 101 ALA A C 1
ATOM 776 O O . ALA A 1 101 ? -8.610 -18.678 -0.038 1.00 71.25 101 ALA A O 1
ATOM 777 N N . ASP A 1 102 ? -6.959 -19.770 1.025 1.00 68.56 102 ASP A N 1
ATOM 778 C CA . ASP A 1 102 ? -7.463 -21.119 0.807 1.00 68.56 102 ASP A CA 1
ATOM 779 C C . ASP A 1 102 ? -8.437 -21.550 1.922 1.00 68.56 102 ASP A C 1
ATOM 781 O O . ASP A 1 102 ? -8.725 -20.814 2.869 1.00 68.56 102 ASP A O 1
ATOM 785 N N . GLU A 1 103 ? -8.960 -22.770 1.804 1.00 63.53 103 GLU A N 1
ATOM 786 C CA . GLU A 1 103 ? -9.919 -23.355 2.751 1.00 63.53 103 GLU A CA 1
ATOM 787 C C . GLU A 1 103 ? -9.359 -23.590 4.167 1.00 63.53 103 GLU A C 1
ATOM 789 O O . GLU A 1 103 ? -10.121 -23.855 5.098 1.00 63.53 103 GLU A O 1
ATOM 794 N N . HIS A 1 104 ? -8.044 -23.466 4.351 1.00 71.12 104 HIS A N 1
ATOM 795 C CA . HIS A 1 104 ? -7.346 -23.604 5.627 1.00 71.12 104 HIS A CA 1
ATOM 796 C C . HIS A 1 104 ? -6.857 -22.259 6.183 1.00 71.12 104 HIS A C 1
ATOM 798 O O . HIS A 1 104 ? -6.236 -22.222 7.246 1.00 71.12 104 HIS A O 1
ATOM 804 N N . GLY A 1 105 ? -7.163 -21.150 5.503 1.00 62.81 105 GLY A N 1
ATOM 805 C CA . GLY A 1 105 ? -6.718 -19.814 5.889 1.00 62.81 105 GLY A CA 1
ATOM 806 C C . GLY A 1 105 ? -5.270 -19.511 5.500 1.00 62.81 105 GLY A C 1
ATOM 807 O O . GLY A 1 105 ? -4.711 -18.530 5.994 1.00 62.81 105 GLY A O 1
ATOM 808 N N . HIS A 1 106 ? -4.652 -20.316 4.630 1.00 71.69 106 HIS A N 1
ATOM 809 C CA . HIS A 1 106 ? -3.362 -19.981 4.033 1.00 71.69 106 HIS A CA 1
ATOM 810 C C . HIS A 1 106 ? -3.548 -19.044 2.848 1.00 71.69 106 HIS A C 1
ATOM 812 O O . HIS A 1 106 ? -4.526 -19.130 2.116 1.00 71.69 106 HIS A O 1
ATOM 818 N N . TYR A 1 107 ? -2.587 -18.158 2.628 1.00 71.38 107 TYR A N 1
ATOM 819 C CA . TYR A 1 107 ? -2.645 -17.205 1.529 1.00 71.38 107 TYR A CA 1
ATOM 820 C C . TYR A 1 107 ? -2.426 -17.878 0.161 1.00 71.38 107 TYR A C 1
ATOM 822 O O . TYR A 1 107 ? -1.421 -18.558 -0.042 1.00 71.38 107 TYR A O 1
ATOM 830 N N . ASP A 1 108 ? -3.348 -17.639 -0.778 1.00 72.50 108 ASP A N 1
ATOM 831 C CA . ASP A 1 108 ? -3.235 -18.024 -2.191 1.00 72.50 108 ASP A CA 1
ATOM 832 C C . ASP A 1 108 ? -3.708 -16.860 -3.094 1.00 72.50 108 ASP A C 1
ATOM 834 O O . ASP A 1 108 ? -4.918 -16.641 -3.231 1.00 72.50 108 ASP A O 1
ATOM 838 N N . PRO A 1 109 ? -2.796 -16.106 -3.746 1.00 67.31 109 PRO A N 1
ATOM 839 C CA . PRO A 1 109 ? -3.162 -14.993 -4.626 1.00 67.31 109 PRO A CA 1
ATOM 840 C C . PRO A 1 109 ? -3.883 -15.452 -5.903 1.00 67.31 109 PRO A C 1
ATOM 842 O O . PRO A 1 109 ? -4.447 -14.629 -6.635 1.00 67.31 109 PRO A O 1
ATOM 845 N N . ALA A 1 110 ? -3.895 -16.753 -6.210 1.00 72.06 110 ALA A N 1
ATOM 846 C CA . ALA A 1 110 ? -4.677 -17.298 -7.310 1.00 72.06 110 ALA A CA 1
ATOM 847 C C . ALA A 1 110 ? -6.182 -17.350 -6.996 1.00 72.06 110 ALA A C 1
ATOM 849 O O . ALA A 1 110 ? -6.983 -17.351 -7.932 1.00 72.06 110 ALA A O 1
ATOM 850 N N . LYS A 1 111 ? -6.568 -17.336 -5.713 1.00 72.06 111 LYS A N 1
ATOM 851 C CA . LYS A 1 111 ? -7.953 -17.470 -5.239 1.00 72.06 111 LYS A CA 1
ATOM 852 C C . LYS A 1 111 ? -8.406 -16.193 -4.525 1.00 72.06 111 LYS A C 1
ATOM 854 O O . LYS A 1 111 ? -8.346 -16.119 -3.298 1.00 72.06 111 LYS A O 1
ATOM 859 N N . PRO A 1 112 ? -8.843 -15.168 -5.274 1.00 77.06 112 PRO A N 1
ATOM 860 C CA . PRO A 1 112 ? -9.248 -13.909 -4.676 1.00 77.06 112 PRO A CA 1
ATOM 861 C C . PRO A 1 112 ? -10.495 -14.093 -3.811 1.00 77.06 112 PRO A C 1
ATOM 863 O O . PRO A 1 112 ? -11.446 -14.768 -4.207 1.00 77.06 112 PRO A O 1
ATOM 866 N N . ILE A 1 113 ? -10.518 -13.432 -2.662 1.00 75.75 113 ILE A N 1
ATOM 867 C CA . ILE A 1 113 ? -11.678 -13.381 -1.778 1.00 75.75 113 ILE A CA 1
ATOM 868 C C . ILE A 1 113 ? -12.082 -11.936 -1.507 1.00 75.75 113 ILE A C 1
ATOM 870 O O . ILE A 1 113 ? -11.261 -11.017 -1.507 1.00 75.75 113 ILE A O 1
ATOM 874 N N . THR A 1 114 ? -13.367 -11.735 -1.237 1.00 80.88 114 THR A N 1
ATOM 875 C CA . THR A 1 114 ? -13.837 -10.502 -0.609 1.00 80.88 114 THR A CA 1
ATOM 876 C C . THR A 1 114 ? -13.721 -10.662 0.897 1.00 80.88 114 THR A C 1
ATOM 878 O O . THR A 1 114 ? -14.276 -11.598 1.469 1.00 80.88 114 THR A O 1
ATOM 881 N N . VAL A 1 115 ? -13.025 -9.731 1.540 1.00 79.62 115 VAL A N 1
ATOM 882 C CA . VAL A 1 115 ? -12.949 -9.654 2.995 1.00 79.62 115 VAL A CA 1
ATOM 883 C C . VAL A 1 115 ? -13.964 -8.611 3.464 1.00 79.62 115 VAL A C 1
ATOM 885 O O . VAL A 1 115 ? -13.844 -7.444 3.083 1.00 79.62 115 VAL A O 1
ATOM 888 N N . PRO A 1 116 ? -14.975 -8.991 4.266 1.00 82.00 116 PRO A N 1
ATOM 889 C CA . PRO A 1 116 ? -15.869 -8.019 4.881 1.00 82.00 116 PRO A CA 1
ATOM 890 C C . PRO A 1 116 ? -15.067 -6.981 5.670 1.00 82.00 116 PRO A C 1
ATOM 892 O O . PRO A 1 116 ? -14.099 -7.331 6.346 1.00 82.00 116 PRO A O 1
ATOM 895 N N . ASP A 1 117 ? -15.471 -5.714 5.578 1.00 84.75 117 ASP A N 1
ATOM 896 C CA . ASP A 1 117 ? -14.862 -4.615 6.337 1.00 84.75 117 ASP A CA 1
ATOM 897 C C . ASP A 1 117 ? -13.373 -4.363 6.022 1.00 84.75 117 ASP A C 1
ATOM 899 O O . ASP A 1 117 ? -12.659 -3.754 6.818 1.00 84.75 117 ASP A O 1
ATOM 903 N N . LEU A 1 118 ? -12.892 -4.801 4.855 1.00 83.81 118 LEU A N 1
ATOM 904 C CA . LEU A 1 118 ? -11.557 -4.488 4.348 1.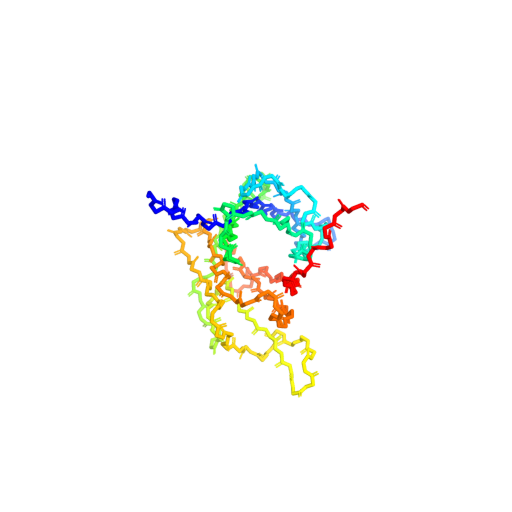00 83.81 118 LEU A CA 1
ATOM 905 C C . LEU A 1 118 ? -11.637 -4.153 2.854 1.00 83.81 118 LEU A C 1
ATOM 907 O O . LEU A 1 118 ? -11.755 -5.039 2.007 1.00 83.81 118 LEU A O 1
ATOM 911 N N . LEU A 1 119 ? -11.622 -2.858 2.533 1.00 85.75 119 LEU A N 1
ATOM 912 C CA . LEU A 1 119 ? -11.988 -2.360 1.206 1.00 85.75 119 LEU A CA 1
ATOM 913 C C . LEU A 1 119 ? -10.827 -1.606 0.544 1.00 85.75 119 LEU A C 1
ATOM 915 O O . LEU A 1 119 ? -10.480 -0.511 0.986 1.00 85.75 119 LEU A O 1
ATOM 919 N N . PRO A 1 120 ? -10.239 -2.140 -0.540 1.00 85.88 120 PRO A N 1
ATOM 920 C CA . PRO A 1 120 ? -9.270 -1.406 -1.332 1.00 85.88 120 PRO A CA 1
ATOM 921 C C . PRO A 1 120 ? -9.989 -0.435 -2.279 1.00 85.88 120 PRO A C 1
ATOM 923 O O . PRO A 1 120 ? -10.924 -0.801 -2.994 1.00 85.88 120 PRO A O 1
ATOM 926 N N . ARG A 1 121 ? -9.527 0.814 -2.323 1.00 87.38 121 ARG A N 1
ATOM 927 C CA . ARG A 1 121 ? -10.002 1.864 -3.230 1.00 87.38 121 ARG A CA 1
ATOM 928 C C . ARG A 1 121 ? -8.829 2.510 -3.939 1.00 87.38 121 ARG A C 1
ATOM 930 O O . ARG A 1 121 ? -7.836 2.871 -3.317 1.00 87.38 121 ARG A O 1
ATOM 937 N N . ARG A 1 122 ? -8.973 2.735 -5.240 1.00 86.56 122 ARG A N 1
ATOM 938 C CA . ARG A 1 122 ? -8.025 3.537 -6.011 1.00 86.56 122 ARG A CA 1
ATOM 939 C C . ARG A 1 122 ? -8.491 4.989 -6.026 1.00 86.56 122 ARG A C 1
ATOM 941 O O . ARG A 1 122 ? -9.618 5.256 -6.436 1.00 86.56 122 ARG A O 1
ATOM 948 N N . LEU A 1 123 ? -7.639 5.906 -5.575 1.00 89.56 123 LEU A N 1
ATOM 949 C CA . LEU A 1 123 ? -7.915 7.347 -5.584 1.00 89.56 123 LEU A CA 1
ATOM 950 C C . LEU A 1 123 ? -7.370 8.023 -6.847 1.00 89.56 123 LEU A C 1
ATOM 952 O O . LEU A 1 123 ? -7.974 8.966 -7.350 1.00 89.56 123 LEU A O 1
ATOM 956 N N . SER A 1 124 ? -6.245 7.532 -7.365 1.00 89.00 124 SER A N 1
ATOM 957 C CA . SER A 1 124 ? -5.629 7.979 -8.615 1.00 89.00 124 SER A CA 1
ATOM 958 C C . SER A 1 124 ? -4.790 6.854 -9.229 1.00 89.00 124 SER A C 1
ATOM 960 O O . SER A 1 124 ? -4.702 5.759 -8.673 1.00 89.00 124 SER A O 1
ATOM 962 N N . ASP A 1 125 ? -4.128 7.120 -10.353 1.00 86.81 125 ASP A N 1
ATOM 963 C CA . ASP A 1 125 ? -3.228 6.152 -10.992 1.00 86.81 125 ASP A CA 1
ATOM 964 C C . ASP A 1 125 ? -2.037 5.753 -10.111 1.00 86.81 125 ASP A C 1
ATOM 966 O O . ASP A 1 125 ? -1.456 4.691 -10.319 1.00 86.81 125 ASP A O 1
ATOM 970 N N . THR A 1 126 ? -1.692 6.563 -9.107 1.00 89.94 126 THR A N 1
ATOM 971 C CA . THR A 1 126 ? -0.559 6.318 -8.204 1.00 89.94 126 THR A CA 1
ATOM 972 C C . THR A 1 126 ? -0.951 6.239 -6.736 1.00 89.94 126 THR A C 1
ATOM 974 O O . THR A 1 126 ? -0.118 5.866 -5.921 1.00 89.94 126 THR A O 1
ATOM 977 N N . VAL A 1 127 ? -2.201 6.511 -6.360 1.00 91.62 127 VAL A N 1
ATOM 978 C CA . VAL A 1 127 ? -2.634 6.483 -4.955 1.00 91.62 127 VAL A CA 1
ATOM 979 C C . VAL A 1 127 ? -3.790 5.512 -4.769 1.00 91.62 127 VAL A C 1
ATOM 981 O O . VAL A 1 127 ? -4.820 5.608 -5.441 1.00 91.62 127 VAL A O 1
ATOM 984 N N . MET A 1 128 ? -3.643 4.611 -3.801 1.00 91.06 128 MET A N 1
ATOM 985 C CA . MET A 1 128 ? -4.714 3.745 -3.319 1.00 91.06 128 MET A CA 1
ATOM 986 C C . MET A 1 128 ? -4.829 3.804 -1.797 1.00 91.06 128 MET A C 1
ATOM 988 O O . MET A 1 128 ? -3.902 4.221 -1.107 1.00 91.06 128 MET A O 1
ATOM 992 N N . VAL A 1 129 ? -5.976 3.374 -1.285 1.00 91.69 129 VAL A N 1
ATOM 993 C CA . VAL A 1 129 ? -6.258 3.250 0.143 1.00 91.69 129 VAL A CA 1
ATOM 994 C C . VAL A 1 129 ? -6.825 1.864 0.417 1.00 91.69 129 VAL A C 1
ATOM 996 O O . VAL A 1 129 ? -7.637 1.369 -0.362 1.00 91.69 129 VAL A O 1
ATOM 999 N N . ILE A 1 130 ? -6.408 1.243 1.514 1.00 90.31 130 ILE A N 1
ATOM 1000 C CA . ILE A 1 130 ? -7.071 0.078 2.101 1.00 90.31 130 ILE A CA 1
ATOM 1001 C C . ILE A 1 130 ? -7.802 0.569 3.350 1.00 90.31 130 ILE A C 1
ATOM 1003 O O . ILE A 1 130 ? -7.162 0.911 4.345 1.00 90.31 130 ILE A O 1
ATOM 1007 N N . ASP A 1 131 ? -9.132 0.612 3.287 1.00 90.69 131 ASP A N 1
ATOM 1008 C CA . ASP A 1 131 ? -9.974 0.956 4.432 1.00 90.69 131 ASP A CA 1
ATOM 1009 C C . ASP A 1 131 ? -10.177 -0.304 5.284 1.00 90.69 131 ASP A C 1
ATOM 1011 O O . ASP A 1 131 ? -10.962 -1.189 4.927 1.00 90.69 131 ASP A O 1
ATOM 1015 N N . ASP A 1 132 ? -9.471 -0.406 6.409 1.00 89.00 132 ASP A N 1
ATOM 1016 C CA . ASP A 1 132 ? -9.582 -1.532 7.334 1.00 89.00 132 ASP A CA 1
ATOM 1017 C C . ASP A 1 132 ? -10.524 -1.201 8.496 1.00 89.00 132 ASP A C 1
ATOM 1019 O O . ASP A 1 132 ? -10.149 -0.670 9.552 1.00 89.00 132 ASP A O 1
ATOM 1023 N N . GLN A 1 133 ? -11.771 -1.603 8.296 1.00 88.44 133 GLN A N 1
ATOM 1024 C CA . GLN A 1 133 ? -12.894 -1.469 9.213 1.00 88.44 133 GLN A CA 1
ATOM 1025 C C . GLN A 1 133 ? -13.052 -2.696 10.135 1.00 88.44 133 GLN A C 1
ATOM 1027 O O . GLN A 1 133 ? -13.919 -2.681 11.007 1.00 88.44 133 GLN A O 1
ATOM 1032 N N . ARG A 1 134 ? -12.203 -3.731 9.997 1.00 85.19 134 ARG A N 1
ATOM 1033 C CA . ARG A 1 134 ? -12.266 -4.965 10.804 1.00 85.19 134 ARG A CA 1
ATOM 1034 C C . ARG A 1 134 ? -12.150 -4.676 12.305 1.00 85.19 134 ARG A C 1
ATOM 1036 O O . ARG A 1 134 ? -11.450 -3.755 12.735 1.00 85.19 134 ARG A O 1
ATOM 1043 N N . GLU A 1 135 ? -12.765 -5.520 13.123 1.00 80.00 135 GLU A N 1
ATOM 1044 C CA . GLU A 1 135 ? -12.620 -5.462 14.581 1.00 80.00 135 GLU A CA 1
ATOM 1045 C C . GLU A 1 135 ? -11.192 -5.814 15.052 1.00 80.00 135 GLU A C 1
ATOM 1047 O O . GLU A 1 135 ? -10.404 -6.413 14.317 1.00 80.00 135 GLU A O 1
ATOM 1052 N N . LEU A 1 136 ? -10.851 -5.469 16.305 1.00 72.50 136 LEU A N 1
ATOM 1053 C CA . LEU A 1 136 ? -9.505 -5.669 16.884 1.00 72.50 136 LEU A CA 1
ATOM 1054 C C . LEU A 1 136 ? -9.011 -7.123 16.879 1.00 72.50 136 LEU A C 1
ATOM 1056 O O . LEU A 1 136 ? -7.819 -7.340 17.024 1.00 72.50 136 LEU A O 1
ATOM 1060 N N . SER A 1 137 ? -9.898 -8.106 16.742 1.00 67.62 137 SER A N 1
ATOM 1061 C CA . SER A 1 137 ? -9.566 -9.535 16.689 1.00 67.62 137 SER A CA 1
ATOM 1062 C C . SER A 1 137 ? -9.813 -10.155 15.311 1.00 67.62 137 SER A C 1
ATOM 1064 O O . SER A 1 137 ? -9.965 -11.371 15.204 1.00 67.62 137 SER A O 1
ATOM 1066 N N . GLY A 1 138 ? -9.931 -9.333 14.263 1.00 66.81 138 GLY A N 1
ATOM 1067 C CA . GLY A 1 138 ? -10.080 -9.828 12.899 1.00 66.81 138 GLY A CA 1
ATOM 1068 C C . GLY A 1 138 ? -8.860 -10.655 12.467 1.00 66.81 138 GLY A C 1
ATOM 1069 O O . GLY A 1 138 ? -7.739 -10.343 12.878 1.00 66.81 138 GLY A O 1
ATOM 1070 N N . PRO A 1 139 ? -9.041 -11.703 11.647 1.00 70.94 139 PRO A N 1
ATOM 1071 C CA . PRO A 1 139 ? -7.931 -12.523 11.159 1.00 70.94 139 PRO A CA 1
ATOM 1072 C C . PRO A 1 139 ? -6.987 -11.700 10.271 1.00 70.94 139 PRO A C 1
ATOM 1074 O O . PRO A 1 139 ? -7.417 -10.730 9.651 1.00 70.94 139 PRO A O 1
ATOM 1077 N N . SER A 1 140 ? -5.708 -12.083 10.200 1.00 76.19 140 SER A N 1
ATOM 1078 C CA . SER A 1 140 ? -4.760 -11.536 9.216 1.00 76.19 140 SER A CA 1
ATOM 1079 C C . SER A 1 140 ? -5.184 -11.919 7.798 1.00 76.19 140 SER A C 1
ATOM 1081 O O . SER A 1 140 ? -5.677 -13.025 7.592 1.00 76.19 140 SER A O 1
ATOM 1083 N N . TYR A 1 141 ? -4.919 -11.053 6.822 1.00 73.81 141 TYR A N 1
ATOM 1084 C CA . TYR A 1 141 ? -5.102 -11.376 5.408 1.00 73.81 141 TYR A CA 1
ATOM 1085 C C . TYR A 1 141 ? -3.845 -11.006 4.631 1.00 73.81 141 TYR A C 1
ATOM 1087 O O . TYR A 1 141 ? -3.343 -9.890 4.748 1.00 73.81 141 TYR A O 1
ATOM 1095 N N . GLY A 1 142 ? -3.341 -11.937 3.826 1.00 74.56 142 GLY A N 1
ATOM 1096 C CA . GLY A 1 142 ? -2.413 -11.580 2.761 1.00 74.56 142 GLY A CA 1
ATOM 1097 C C . GLY A 1 142 ? -3.159 -10.826 1.666 1.00 74.56 142 GLY A C 1
ATOM 1098 O O . GLY A 1 142 ? -4.307 -11.162 1.351 1.00 74.56 142 GLY A O 1
ATOM 1099 N N . PHE A 1 143 ? -2.524 -9.810 1.097 1.00 74.75 143 PHE A N 1
ATOM 1100 C CA . PHE A 1 143 ? -3.051 -9.078 -0.041 1.00 74.75 143 PHE A CA 1
ATOM 1101 C C . PHE A 1 143 ? -2.011 -9.025 -1.143 1.00 74.75 143 PHE A C 1
ATOM 1103 O O . PHE A 1 143 ? -0.819 -8.964 -0.884 1.00 74.75 143 PHE A O 1
ATOM 1110 N N . ALA A 1 144 ? -2.475 -9.101 -2.377 1.00 77.56 144 ALA A N 1
ATOM 1111 C CA . ALA A 1 144 ? -1.663 -8.879 -3.548 1.00 77.56 144 ALA A CA 1
ATOM 1112 C C . ALA A 1 144 ? -1.942 -7.486 -4.110 1.00 77.56 144 ALA A C 1
ATOM 1114 O O . ALA A 1 144 ? -3.082 -7.024 -4.079 1.00 77.56 144 ALA A O 1
ATOM 1115 N N . LEU A 1 145 ? -0.919 -6.842 -4.657 1.00 79.62 145 LEU A N 1
ATOM 1116 C CA . LEU A 1 145 ? -0.985 -5.573 -5.371 1.00 79.62 145 LEU A CA 1
ATOM 1117 C C . LEU A 1 145 ? -0.476 -5.763 -6.793 1.00 79.62 145 LEU A C 1
ATOM 1119 O O . LEU A 1 145 ? 0.480 -6.506 -6.995 1.00 79.62 145 LEU A O 1
ATOM 1123 N N . SER A 1 146 ? -1.055 -5.058 -7.766 1.00 78.69 146 SER A N 1
ATOM 1124 C CA . SER A 1 146 ? -0.576 -5.091 -9.151 1.00 78.69 146 SER A CA 1
ATOM 1125 C C . SER A 1 146 ? -0.302 -3.699 -9.711 1.00 78.69 146 SER A C 1
ATOM 1127 O O . SER A 1 146 ? -1.185 -2.837 -9.754 1.00 78.69 146 SER A O 1
ATOM 1129 N N . VAL A 1 147 ? 0.933 -3.507 -10.179 1.00 78.75 147 VAL A N 1
ATOM 1130 C CA . VAL A 1 147 ? 1.389 -2.308 -10.894 1.00 78.75 147 VAL A CA 1
ATOM 1131 C C . VAL A 1 147 ? 1.516 -2.640 -12.376 1.00 78.75 147 VAL A C 1
ATOM 1133 O O . VAL A 1 147 ? 2.207 -3.589 -12.743 1.00 78.75 147 VAL A O 1
ATOM 1136 N N . GLU A 1 148 ? 0.864 -1.848 -13.220 1.00 80.75 148 GLU A N 1
ATOM 1137 C CA . GLU A 1 148 ? 0.971 -1.887 -14.675 1.00 80.75 148 GLU A CA 1
ATOM 1138 C C . GLU A 1 148 ? 2.091 -0.948 -15.137 1.00 80.75 148 GLU A C 1
ATOM 1140 O O . GLU A 1 148 ? 2.113 0.236 -14.796 1.00 80.75 148 GLU A O 1
ATOM 1145 N N . LEU A 1 149 ? 3.024 -1.497 -15.910 1.00 76.12 149 LEU A N 1
ATOM 1146 C CA . LEU A 1 149 ? 4.155 -0.815 -16.520 1.00 76.12 149 LEU A CA 1
ATOM 1147 C C . LEU A 1 149 ? 3.817 -0.507 -17.983 1.00 76.12 149 LEU A C 1
ATOM 1149 O O . LEU A 1 149 ? 3.459 -1.408 -18.744 1.00 76.12 149 LEU A O 1
ATOM 1153 N N . GLY A 1 150 ? 3.950 0.749 -18.404 1.00 64.31 150 GLY A N 1
ATOM 1154 C CA . GLY A 1 150 ? 3.729 1.139 -19.796 1.00 64.31 150 GLY A CA 1
ATOM 1155 C C . GLY A 1 150 ? 4.744 0.472 -20.733 1.00 64.31 150 GLY A C 1
ATOM 1156 O O . GLY A 1 150 ? 5.948 0.587 -20.509 1.00 64.31 150 GLY A O 1
ATOM 1157 N N . GLY A 1 151 ? 4.275 -0.217 -21.787 1.00 55.78 151 GLY A N 1
ATOM 1158 C CA . GLY A 1 151 ? 5.154 -0.768 -22.835 1.00 55.78 151 GLY A CA 1
ATOM 1159 C C . GLY A 1 151 ? 4.757 -2.099 -23.498 1.00 55.78 151 GLY A C 1
ATOM 1160 O O . GLY A 1 151 ? 5.430 -2.489 -24.449 1.00 55.78 151 GLY A O 1
ATOM 1161 N N . GLY A 1 152 ? 3.698 -2.797 -23.063 1.00 46.59 152 GLY A N 1
ATOM 1162 C CA . GLY A 1 152 ? 3.190 -4.011 -23.734 1.00 46.59 152 GLY A CA 1
ATOM 1163 C C . GLY A 1 152 ? 2.780 -5.160 -22.798 1.00 46.59 152 GLY A C 1
ATOM 1164 O O . GLY A 1 152 ? 2.907 -5.057 -21.581 1.00 46.59 152 GLY A O 1
ATOM 1165 N N . GLU A 1 153 ? 2.298 -6.262 -23.393 1.00 39.62 153 GLU A N 1
ATOM 1166 C CA . GLU A 1 153 ? 1.430 -7.320 -22.814 1.00 39.62 153 GLU A CA 1
ATOM 1167 C C . GLU A 1 153 ? 1.925 -8.065 -21.548 1.00 39.62 153 GLU A C 1
ATOM 1169 O O . GLU A 1 153 ? 1.145 -8.794 -20.945 1.00 39.62 153 GLU A O 1
ATOM 1174 N N . ASN A 1 154 ? 3.166 -7.860 -21.087 1.00 49.97 154 ASN A N 1
ATOM 1175 C CA . ASN A 1 154 ? 3.762 -8.570 -19.937 1.00 49.97 154 ASN A CA 1
ATOM 1176 C C . ASN A 1 154 ? 4.250 -7.648 -18.795 1.00 49.97 154 ASN A C 1
ATOM 1178 O O . ASN A 1 154 ? 5.039 -8.063 -17.946 1.00 49.97 154 ASN A O 1
ATOM 1182 N N . GLY A 1 155 ? 3.823 -6.385 -18.763 1.00 57.09 155 GLY A N 1
ATOM 1183 C CA . GLY A 1 155 ? 4.320 -5.367 -17.830 1.00 57.09 155 GLY A CA 1
ATOM 1184 C C . GLY A 1 155 ? 3.625 -5.318 -16.468 1.00 57.09 155 GLY A C 1
ATOM 1185 O O . GLY A 1 155 ? 3.254 -4.230 -16.051 1.00 57.09 155 GLY A O 1
ATOM 1186 N N . LYS A 1 156 ? 3.406 -6.439 -15.770 1.00 66.94 156 LYS A N 1
ATOM 1187 C CA . LYS A 1 156 ? 2.801 -6.415 -14.421 1.00 66.94 156 LYS A CA 1
ATOM 1188 C C . LYS A 1 156 ? 3.813 -6.793 -13.346 1.00 66.94 156 LYS A C 1
ATOM 1190 O O . LYS A 1 156 ? 4.499 -7.804 -13.471 1.00 66.94 156 LYS A O 1
ATOM 1195 N N . ILE A 1 157 ? 3.882 -5.998 -12.282 1.00 66.75 157 ILE A N 1
ATOM 1196 C CA . ILE A 1 157 ? 4.550 -6.383 -11.034 1.00 66.75 157 ILE A CA 1
ATOM 1197 C C . ILE A 1 157 ? 3.453 -6.767 -10.050 1.00 66.75 157 ILE A C 1
ATOM 1199 O O . ILE A 1 157 ? 2.616 -5.922 -9.733 1.00 66.75 157 ILE A O 1
ATOM 1203 N N . THR A 1 158 ? 3.460 -8.016 -9.585 1.00 64.56 158 THR A N 1
ATOM 1204 C CA . THR A 1 158 ? 2.614 -8.453 -8.470 1.00 64.56 158 THR A CA 1
ATOM 1205 C C . THR A 1 158 ? 3.434 -8.461 -7.186 1.00 64.56 158 THR A C 1
ATOM 1207 O O . THR A 1 158 ? 4.579 -8.914 -7.187 1.00 64.56 158 THR A O 1
ATOM 1210 N N . ILE A 1 159 ? 2.862 -7.933 -6.110 1.00 65.31 159 ILE A N 1
ATOM 1211 C CA . ILE A 1 159 ? 3.459 -7.869 -4.771 1.00 65.31 159 ILE A CA 1
ATOM 1212 C C . ILE A 1 159 ? 2.512 -8.569 -3.823 1.00 65.31 159 ILE A C 1
ATOM 1214 O O . ILE A 1 159 ? 1.338 -8.240 -3.884 1.00 65.31 159 ILE A O 1
ATOM 1218 N N . ASP A 1 160 ? 3.005 -9.415 -2.921 1.00 64.00 160 ASP A N 1
ATOM 1219 C CA . ASP A 1 160 ? 2.163 -10.206 -2.012 1.00 64.00 160 ASP A CA 1
ATOM 1220 C C . ASP A 1 160 ? 2.412 -9.878 -0.518 1.00 64.00 160 ASP A C 1
ATOM 1222 O O . ASP A 1 160 ? 2.820 -10.755 0.250 1.00 64.00 160 ASP A O 1
ATOM 1226 N N . PRO A 1 161 ? 2.245 -8.617 -0.071 1.00 66.12 161 PRO A N 1
ATOM 1227 C CA . PRO A 1 161 ? 2.393 -8.259 1.338 1.00 66.12 161 PRO A CA 1
ATOM 1228 C C . PRO A 1 161 ? 1.300 -8.866 2.233 1.00 66.12 161 PRO A C 1
ATOM 1230 O O . PRO A 1 161 ? 0.164 -9.126 1.837 1.00 66.12 161 PRO A O 1
ATOM 1233 N N . MET A 1 162 ? 1.618 -9.032 3.514 1.00 70.25 162 MET A N 1
ATOM 1234 C CA . MET A 1 162 ? 0.657 -9.447 4.533 1.00 70.25 162 MET A CA 1
ATOM 1235 C C . MET A 1 162 ? 0.116 -8.255 5.324 1.00 70.25 162 MET A C 1
ATOM 1237 O O . MET A 1 162 ? 0.888 -7.448 5.829 1.00 70.25 162 MET A O 1
ATOM 1241 N N . LEU A 1 163 ? -1.204 -8.188 5.517 1.00 71.62 163 LEU A N 1
ATOM 1242 C CA . L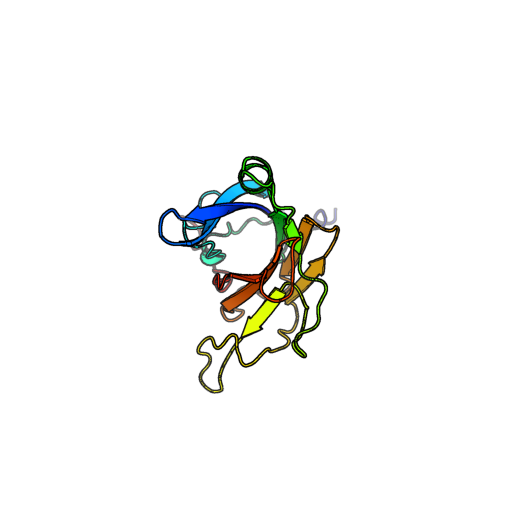EU A 1 163 ? -1.850 -7.294 6.478 1.00 71.62 163 LEU A CA 1
ATOM 1243 C C . LEU A 1 163 ? -2.233 -8.087 7.731 1.00 71.62 163 LEU A C 1
ATOM 1245 O O . LEU A 1 163 ? -3.186 -8.877 7.731 1.00 71.62 163 LEU A O 1
ATOM 1249 N N . SER A 1 164 ? -1.484 -7.894 8.816 1.00 69.44 164 SER A N 1
ATOM 1250 C CA . SER A 1 164 ? -1.703 -8.656 10.043 1.00 69.44 164 SER A CA 1
ATOM 1251 C C . SER A 1 164 ? -3.040 -8.306 10.717 1.00 69.44 164 SER A C 1
ATOM 1253 O O . SER A 1 164 ? -3.677 -7.282 10.446 1.00 69.44 164 SER A O 1
ATOM 1255 N N . SER A 1 165 ? -3.503 -9.203 11.587 1.00 67.00 165 SER A N 1
ATOM 1256 C CA . SER A 1 165 ? -4.587 -8.934 12.526 1.00 67.00 165 SER A CA 1
ATOM 1257 C C . SER A 1 165 ? -4.254 -7.708 13.369 1.00 67.00 165 SER A C 1
ATOM 1259 O O . SER A 1 165 ? -3.118 -7.547 13.826 1.00 67.00 165 SER A O 1
ATOM 1261 N N . LYS A 1 166 ? -5.267 -6.913 13.692 1.00 72.38 166 LYS A N 1
ATOM 1262 C CA . LYS A 1 166 ? -5.136 -5.884 14.722 1.00 72.38 166 LYS A CA 1
ATOM 1263 C C . LYS A 1 166 ? -4.768 -6.567 16.051 1.00 72.38 166 LYS A C 1
ATOM 1265 O O . LYS A 1 166 ? -5.177 -7.691 16.328 1.00 72.38 166 LYS A O 1
ATOM 1270 N N . GLY A 1 167 ? -3.895 -5.945 16.833 1.00 57.66 167 GLY A N 1
ATOM 1271 C CA . GLY A 1 167 ? -3.506 -6.459 18.145 1.00 57.66 167 GLY A CA 1
ATOM 1272 C C . GLY A 1 167 ? -4.331 -5.805 19.241 1.00 57.66 167 GLY A C 1
ATOM 1273 O O . GLY A 1 167 ? -4.584 -4.601 19.193 1.00 57.66 167 GLY A O 1
ATOM 1274 N N . VAL A 1 168 ? -4.673 -6.558 20.288 1.00 48.25 168 VAL A N 1
ATOM 1275 C CA . VAL A 1 168 ? -4.845 -5.960 21.618 1.00 48.25 168 VAL A CA 1
ATOM 1276 C C . VAL A 1 168 ? -3.447 -5.596 22.101 1.00 48.25 168 VAL A C 1
ATOM 1278 O O . VAL A 1 168 ? -2.778 -6.401 22.743 1.00 48.25 168 VAL A O 1
ATOM 1281 N N . GLY A 1 169 ? -2.958 -4.420 21.700 1.00 42.06 169 GLY A N 1
ATOM 1282 C CA . GLY A 1 169 ? -1.722 -3.876 22.246 1.00 42.06 169 GLY A CA 1
ATOM 1283 C C . GLY A 1 169 ? -1.826 -3.918 23.766 1.00 42.06 169 GLY A C 1
ATOM 1284 O O . GLY A 1 169 ? -2.729 -3.304 24.333 1.00 42.06 169 GLY A O 1
ATOM 1285 N N . GLY A 1 170 ? -0.968 -4.720 24.402 1.00 37.66 170 GLY A N 1
ATOM 1286 C CA . GLY A 1 170 ? -0.897 -4.781 25.851 1.00 37.66 170 GLY A CA 1
ATOM 1287 C C . GLY A 1 170 ? -0.641 -3.374 26.355 1.00 37.66 170 GLY A C 1
ATOM 1288 O O . GLY A 1 170 ? 0.307 -2.727 25.906 1.00 37.66 170 GLY A O 1
ATOM 1289 N N . ASP A 1 171 ? -1.510 -2.889 27.241 1.00 36.34 171 ASP A N 1
ATOM 1290 C CA . ASP A 1 171 ? -1.229 -1.678 27.992 1.00 36.34 171 ASP A CA 1
ATOM 1291 C C . ASP A 1 171 ? 0.143 -1.900 28.628 1.00 36.34 171 ASP A C 1
ATOM 1293 O O . ASP A 1 171 ? 0.300 -2.798 29.459 1.00 36.34 171 ASP A O 1
ATOM 1297 N N . GLY A 1 172 ? 1.144 -1.140 28.183 1.00 36.94 172 GLY A N 1
ATOM 1298 C CA . GLY A 1 172 ? 2.412 -1.032 28.885 1.00 36.94 172 GLY A CA 1
ATOM 1299 C C . GLY A 1 172 ? 2.107 -0.507 30.281 1.00 36.94 172 GLY A C 1
ATOM 1300 O O . GLY A 1 172 ? 1.991 0.701 30.478 1.00 36.94 172 GLY A O 1
ATOM 1301 N N . ARG A 1 173 ? 1.871 -1.434 31.206 1.00 30.89 173 ARG A N 1
ATOM 1302 C CA . ARG A 1 173 ? 1.903 -1.227 32.646 1.00 30.89 173 ARG A CA 1
ATOM 1303 C C . ARG A 1 173 ? 3.293 -1.569 33.138 1.00 30.89 173 ARG A C 1
ATOM 1305 O O . ARG A 1 173 ? 3.819 -2.615 32.697 1.00 30.89 173 ARG A O 1
#

Nearest PDB structures (foldseek):
  6mvl-assembly1_A  TM=4.667E-01  e=2.870E-01  Homo sapiens
  2yhg-assembly1_A  TM=5.126E-01  e=1.104E+00  Saccharophagus degradans 2-40
  7jwj-assembly1_E  TM=4.548E-01  e=1.235E+00  Mus musculus
  6tpb-assembly1_A  TM=4.218E-01  e=8.340E-01  Pseudomonas fluorescens
  6u6v-assembly1_A  TM=3.359E-01  e=2.564E+00  Homo sapiens